Protein AF-F0GCG7-F1 (afdb_monomer)

Secondary structure (DSSP, 8-state):
---HHHHHHHHHHHHHHHHHHHHHHHHHHHHHHHTT---EEETTEEPPPSS---HHHHHHHHHHHHHHHHHHHHHHHHHHHHHHHIIIII--SHHHHHH-------

Radius of gyration: 19.46 Å; Cα contacts (8 Å, |Δi|>4): 90; chains: 1; bounding box: 45×33×47 Å

Mean predicted aligned error: 7.3 Å

Nearest PDB structures (foldseek):
  7rro-assembly1_F4  TM=3.836E-01  e=6.586E+00  Bos taurus

Solvent-accessible surface area (backbone atoms only — not comparable to full-atom values): 6012 Å² total; per-residue (Å²): 132,83,56,70,67,58,58,52,50,53,53,51,52,53,53,49,49,54,52,42,66,52,46,46,58,54,40,49,50,36,26,38,16,12,63,66,48,88,46,69,79,51,97,94,41,67,56,79,66,82,43,72,66,32,74,67,58,22,52,53,33,50,52,51,40,53,52,50,52,53,49,44,51,52,52,51,52,52,51,51,50,50,38,48,44,31,45,72,72,64,59,72,49,61,34,41,64,75,77,49,77,76,74,82,83,126

Sequence (106 aa):
SLPHWQVLAAKASHWALYALMLALPVVGWALLSAGGFPIVMFKGVNLPAIVPASPALYAWLRDAHGVLARLLFAVALAHLSAALVHAWIYRDGVFSSMVRKVRPRG

Foldseek 3Di:
DDPPVVVVLLVVLVVLLVVLVVVLVVLVLQLCLLCVHFQDPDVPDTDDHPDHHDPVSNVVSVVVNVVSVVVSVVSVVVNVVVLVCCVPPVVVCSVVVVVPDDDDDD

pLDDT: mean 87.25, std 13.31, range [52.03, 98.62]

Structure (mmCIF, N/CA/C/O backbone):
data_AF-F0GCG7-F1
#
_entry.id   AF-F0GCG7-F1
#
loop_
_atom_site.group_PDB
_atom_site.id
_atom_site.type_symbol
_atom_site.label_atom_id
_atom_site.label_alt_id
_atom_site.label_comp_id
_atom_site.label_asym_id
_atom_site.label_entity_id
_atom_site.label_seq_id
_atom_site.pdbx_PDB_ins_code
_atom_site.Cartn_x
_atom_site.Cartn_y
_atom_site.Cartn_z
_atom_site.occupancy
_atom_site.B_iso_or_equiv
_atom_site.auth_seq_id
_atom_site.auth_comp_id
_atom_site.auth_asym_id
_atom_site.auth_atom_id
_atom_site.pdbx_PDB_model_num
ATOM 1 N N . SER A 1 1 ? -25.041 3.634 21.078 1.00 57.09 1 SER A N 1
ATOM 2 C CA . SER A 1 1 ? -25.010 3.621 19.600 1.00 57.09 1 SER A CA 1
ATOM 3 C C . SER A 1 1 ? -23.740 4.322 19.150 1.00 57.09 1 SER A C 1
ATOM 5 O O . SER A 1 1 ? -23.472 5.414 19.633 1.00 57.09 1 SER A O 1
ATOM 7 N N . LEU A 1 2 ? -22.918 3.688 18.307 1.00 68.31 2 LEU A N 1
ATOM 8 C CA . LEU A 1 2 ? -21.713 4.334 17.770 1.00 68.31 2 LEU A CA 1
ATOM 9 C C . LEU A 1 2 ? -22.130 5.497 16.847 1.00 68.31 2 LEU A C 1
ATOM 11 O O . LEU A 1 2 ? -23.031 5.305 16.026 1.00 68.31 2 LEU A O 1
ATOM 15 N N . PRO A 1 3 ? -21.517 6.688 16.962 1.00 82.62 3 PRO A N 1
ATOM 16 C CA . PRO A 1 3 ? -21.726 7.787 16.029 1.00 82.62 3 PRO A CA 1
ATOM 17 C C . PRO A 1 3 ? -21.561 7.346 14.569 1.00 82.62 3 PRO A C 1
ATOM 19 O O . PRO A 1 3 ? -20.620 6.629 14.229 1.00 82.62 3 PRO A O 1
ATOM 22 N N . HIS A 1 4 ? -22.435 7.823 13.680 1.00 83.00 4 HIS A N 1
ATOM 23 C CA . HIS A 1 4 ? -22.419 7.462 12.255 1.00 83.00 4 HIS A CA 1
ATOM 24 C C . HIS A 1 4 ? -21.056 7.691 11.580 1.00 83.00 4 HIS A C 1
ATOM 26 O O . HIS A 1 4 ? -20.640 6.896 10.737 1.00 83.00 4 HIS A O 1
ATOM 32 N N . TRP A 1 5 ? -20.327 8.733 11.989 1.00 82.19 5 TRP A N 1
ATOM 33 C CA . TRP A 1 5 ? -18.994 9.028 11.466 1.00 82.19 5 TRP A CA 1
ATOM 34 C C . TRP A 1 5 ? -17.952 7.963 11.852 1.00 82.19 5 TRP A C 1
ATOM 36 O O . TRP A 1 5 ? -17.088 7.654 11.037 1.00 82.19 5 TRP A O 1
ATOM 46 N N . GLN A 1 6 ? -18.057 7.344 13.036 1.00 84.19 6 GLN A N 1
ATOM 47 C CA . GLN A 1 6 ? -17.148 6.270 13.465 1.00 84.19 6 GLN A CA 1
ATOM 48 C C . GLN A 1 6 ? -17.366 5.005 12.634 1.00 84.19 6 GLN A C 1
ATOM 50 O O . GLN A 1 6 ? -16.410 4.365 12.202 1.00 84.19 6 GLN A O 1
ATOM 55 N N . VAL A 1 7 ? -18.628 4.679 12.344 1.00 84.56 7 VAL A N 1
ATOM 56 C CA . VAL A 1 7 ? -18.981 3.539 11.485 1.00 84.56 7 VAL A CA 1
ATOM 57 C C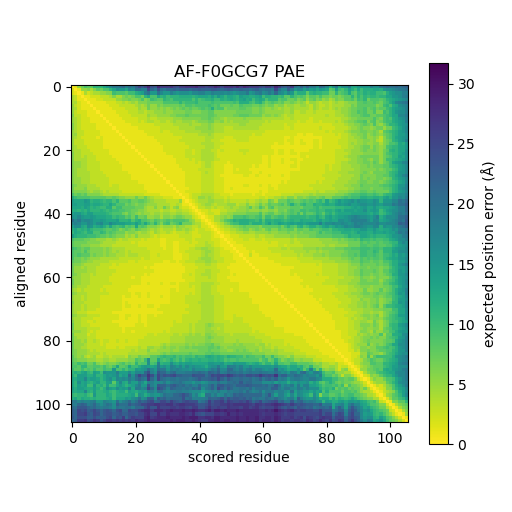 . VAL A 1 7 ? -18.478 3.757 10.056 1.00 84.56 7 VAL A C 1
ATOM 59 O O . VAL A 1 7 ? -17.952 2.828 9.437 1.00 84.56 7 VAL A O 1
ATOM 62 N N . LEU A 1 8 ? -18.615 4.977 9.528 1.00 87.81 8 LEU A N 1
ATOM 63 C CA . LEU A 1 8 ? -18.111 5.318 8.199 1.00 87.81 8 LEU A CA 1
ATOM 64 C C . LEU A 1 8 ? -16.578 5.258 8.146 1.00 87.81 8 LEU A C 1
ATOM 66 O O . LEU A 1 8 ? -16.037 4.653 7.223 1.00 87.81 8 LEU A O 1
ATOM 70 N N . ALA A 1 9 ? -15.887 5.804 9.150 1.00 86.94 9 ALA A N 1
ATOM 71 C CA . ALA A 1 9 ? -14.429 5.755 9.250 1.00 86.94 9 ALA A CA 1
ATOM 72 C C . ALA A 1 9 ? -13.904 4.311 9.343 1.00 86.94 9 ALA A C 1
ATOM 74 O O . ALA A 1 9 ? -12.952 3.952 8.646 1.00 86.94 9 ALA A O 1
ATOM 75 N N . ALA A 1 10 ? -14.568 3.455 10.127 1.00 86.44 10 ALA A N 1
ATOM 76 C CA . ALA A 1 10 ? -14.230 2.037 10.218 1.00 86.44 10 ALA A CA 1
ATOM 77 C C . ALA A 1 10 ? -14.338 1.348 8.847 1.00 86.44 10 ALA A C 1
ATOM 79 O O . ALA A 1 10 ? -13.369 0.743 8.388 1.00 86.44 10 ALA A O 1
ATOM 80 N N . LYS A 1 11 ? -15.466 1.515 8.140 1.00 88.81 11 LYS A N 1
ATOM 81 C CA . LYS A 1 11 ? -15.655 0.953 6.790 1.00 88.81 11 LYS A CA 1
ATOM 82 C C . LYS A 1 11 ? -14.641 1.498 5.784 1.00 88.81 11 LYS A C 1
ATOM 84 O O . LYS A 1 11 ? -14.085 0.723 5.012 1.00 88.81 11 LYS A O 1
ATOM 89 N N . ALA A 1 12 ? -14.391 2.806 5.800 1.00 91.94 12 ALA A N 1
ATOM 90 C CA . ALA A 1 12 ? -13.447 3.450 4.893 1.00 91.94 12 ALA A CA 1
ATOM 91 C C . ALA A 1 12 ? -12.020 2.921 5.095 1.00 91.94 12 ALA A C 1
ATOM 93 O O . ALA A 1 12 ? -11.374 2.545 4.121 1.00 91.94 12 ALA A O 1
ATOM 94 N N . SER A 1 13 ? -11.554 2.816 6.346 1.00 91.50 13 SER A N 1
ATOM 95 C CA . SER A 1 13 ? -10.227 2.259 6.645 1.00 91.50 13 SER A CA 1
ATOM 96 C C . SER A 1 13 ? -10.096 0.805 6.184 1.00 91.50 13 SER A C 1
ATOM 98 O O . SER A 1 13 ? -9.081 0.436 5.603 1.00 91.50 13 SER A O 1
ATOM 100 N N . HIS A 1 14 ? -11.146 -0.001 6.355 1.00 93.00 14 HIS A N 1
ATOM 101 C CA . HIS A 1 14 ? -11.157 -1.404 5.941 1.00 93.00 14 HIS A CA 1
ATOM 102 C C . HIS A 1 14 ? -11.059 -1.558 4.418 1.00 93.00 14 HIS A C 1
ATOM 104 O O . HIS A 1 14 ? -10.244 -2.331 3.915 1.00 93.00 14 HIS A O 1
ATOM 110 N N . TRP A 1 15 ? -11.845 -0.781 3.668 1.00 96.44 15 TRP A N 1
ATOM 111 C CA . TRP A 1 15 ? -11.765 -0.758 2.205 1.00 96.44 15 TRP A CA 1
ATOM 112 C C . TRP A 1 15 ? -10.430 -0.207 1.702 1.00 96.44 15 TRP A C 1
ATOM 114 O O . TRP A 1 15 ? -9.873 -0.752 0.749 1.00 96.44 15 TRP A O 1
ATOM 124 N N . ALA A 1 16 ? -9.888 0.823 2.358 1.00 96.50 16 ALA A N 1
ATOM 125 C CA . ALA A 1 16 ? -8.569 1.357 2.037 1.00 96.50 16 ALA A CA 1
ATOM 126 C C . ALA A 1 16 ? -7.474 0.298 2.227 1.00 96.50 16 ALA A C 1
ATOM 128 O O . ALA A 1 16 ? -6.633 0.132 1.345 1.00 96.50 16 ALA A O 1
ATOM 129 N N . LEU A 1 17 ? -7.516 -0.469 3.322 1.00 96.81 17 LEU A N 1
ATOM 130 C CA . LEU A 1 17 ? -6.595 -1.585 3.543 1.00 96.81 17 LEU A CA 1
ATOM 131 C C . LEU A 1 17 ? -6.687 -2.622 2.424 1.00 96.81 17 LEU A C 1
ATOM 133 O O . LEU A 1 17 ? -5.656 -2.988 1.872 1.00 96.81 17 LEU A O 1
ATOM 137 N N . TYR A 1 18 ? -7.889 -3.048 2.028 1.00 97.38 18 TYR A N 1
ATOM 138 C CA . TYR A 1 18 ? -8.037 -4.004 0.924 1.00 97.38 18 TYR A CA 1
ATOM 139 C C . TYR A 1 18 ? -7.519 -3.471 -0.409 1.00 97.38 18 TYR A C 1
ATOM 141 O O . TYR A 1 18 ? -6.804 -4.185 -1.114 1.00 97.38 18 TYR A O 1
ATOM 149 N N . ALA A 1 19 ? -7.824 -2.216 -0.739 1.00 97.94 19 ALA A N 1
ATOM 150 C CA . ALA A 1 19 ? -7.314 -1.592 -1.952 1.00 97.94 19 ALA A CA 1
ATOM 151 C C . ALA A 1 19 ? -5.777 -1.551 -1.952 1.00 97.94 19 ALA A C 1
ATOM 153 O O . ALA A 1 19 ? -5.149 -1.945 -2.932 1.00 97.94 19 ALA A O 1
ATOM 154 N N . LEU A 1 20 ? -5.162 -1.144 -0.838 1.00 98.12 20 LEU A N 1
ATOM 155 C CA . LEU A 1 20 ? -3.706 -1.044 -0.709 1.00 98.12 20 LEU A CA 1
ATOM 156 C C . LEU A 1 20 ? -3.018 -2.415 -0.698 1.00 98.12 20 LEU A C 1
ATOM 158 O O . LEU A 1 20 ? -1.972 -2.577 -1.328 1.00 98.12 20 LEU A O 1
ATOM 162 N N . MET A 1 21 ? -3.617 -3.408 -0.038 1.00 97.94 21 MET A N 1
ATOM 163 C CA . MET A 1 21 ? -3.121 -4.787 -0.008 1.00 97.94 21 MET A CA 1
ATOM 164 C C . MET A 1 21 ? -3.130 -5.449 -1.387 1.00 97.94 21 MET A C 1
ATOM 166 O O . MET A 1 21 ? -2.283 -6.299 -1.635 1.00 97.94 21 MET A O 1
ATOM 170 N N . LEU A 1 22 ? -4.052 -5.072 -2.278 1.00 98.12 22 LEU A N 1
ATOM 171 C CA . LEU A 1 22 ? -4.067 -5.542 -3.667 1.00 98.12 22 LEU A CA 1
ATOM 172 C C . LEU A 1 22 ? -3.174 -4.693 -4.579 1.00 98.12 22 LEU A C 1
ATOM 174 O O . LEU A 1 22 ? -2.483 -5.233 -5.441 1.00 98.12 22 LEU A O 1
ATOM 178 N N . ALA A 1 23 ? -3.146 -3.375 -4.383 1.00 98.19 23 ALA A N 1
ATOM 179 C CA . ALA A 1 23 ? -2.350 -2.475 -5.209 1.00 98.19 23 ALA A CA 1
ATOM 180 C C . ALA A 1 23 ? -0.846 -2.740 -5.067 1.00 98.19 23 ALA A C 1
ATOM 182 O O . ALA A 1 23 ? -0.141 -2.813 -6.070 1.00 98.19 23 ALA A O 1
ATOM 183 N N . LEU A 1 24 ? -0.343 -2.930 -3.843 1.00 98.25 24 LEU A N 1
ATOM 184 C CA . LEU A 1 24 ? 1.082 -3.173 -3.602 1.00 98.25 24 LEU A CA 1
ATOM 185 C C . LEU A 1 24 ? 1.666 -4.373 -4.362 1.00 98.25 24 LEU A C 1
ATOM 187 O O . LEU A 1 24 ? 2.676 -4.173 -5.039 1.00 98.25 24 LEU A O 1
ATOM 191 N N . PRO A 1 25 ? 1.092 -5.591 -4.304 1.00 96.69 25 PRO A N 1
ATOM 192 C CA . PRO A 1 25 ? 1.624 -6.729 -5.047 1.00 96.69 25 PRO A CA 1
ATOM 193 C C . PRO A 1 25 ? 1.517 -6.536 -6.562 1.00 96.69 25 PRO A C 1
ATOM 195 O O . PRO A 1 25 ? 2.454 -6.892 -7.270 1.00 96.69 25 PRO A O 1
ATOM 198 N N . VAL A 1 26 ? 0.445 -5.914 -7.069 1.00 97.44 26 VAL A N 1
ATOM 199 C CA . VAL A 1 26 ? 0.309 -5.613 -8.507 1.00 97.44 26 VAL A CA 1
ATOM 200 C C . VAL A 1 26 ? 1.388 -4.628 -8.964 1.00 97.44 26 VAL A C 1
ATOM 202 O O . VAL A 1 26 ? 2.073 -4.873 -9.957 1.00 97.44 26 VAL A O 1
ATOM 205 N N . VAL A 1 27 ? 1.605 -3.547 -8.211 1.00 98.12 27 VAL A N 1
ATOM 206 C CA . VAL A 1 27 ? 2.660 -2.564 -8.500 1.00 98.12 27 VAL A CA 1
ATOM 207 C C . VAL A 1 27 ? 4.050 -3.188 -8.343 1.00 98.12 27 VAL A C 1
ATOM 209 O O . VAL A 1 27 ? 4.933 -2.905 -9.144 1.00 98.12 27 VAL A O 1
ATOM 212 N N . GLY A 1 28 ? 4.256 -4.066 -7.358 1.00 96.81 28 GLY A N 1
ATOM 213 C CA . GLY A 1 28 ? 5.514 -4.796 -7.169 1.00 96.81 28 GLY A CA 1
ATOM 214 C C . GLY A 1 28 ? 5.824 -5.758 -8.321 1.00 96.81 28 GLY A C 1
ATOM 215 O O . GLY A 1 28 ? 6.960 -5.825 -8.788 1.00 96.81 28 GLY A O 1
ATOM 216 N N . TRP A 1 29 ? 4.813 -6.454 -8.841 1.00 96.88 29 TRP A N 1
ATOM 217 C CA . TRP A 1 29 ? 4.952 -7.303 -10.025 1.00 96.88 29 TRP A CA 1
ATOM 218 C C . TRP A 1 29 ? 5.258 -6.471 -11.278 1.00 96.88 29 TRP A C 1
ATOM 220 O O . TRP A 1 29 ? 6.164 -6.815 -12.044 1.00 96.88 29 TRP A O 1
ATOM 230 N N . ALA A 1 30 ? 4.584 -5.333 -11.456 1.00 97.31 30 ALA A N 1
ATOM 231 C CA . ALA A 1 30 ? 4.904 -4.400 -12.533 1.00 97.31 30 ALA A CA 1
ATOM 232 C C . ALA A 1 30 ? 6.338 -3.859 -12.398 1.00 97.31 30 ALA A C 1
ATOM 234 O O . ALA A 1 30 ? 7.055 -3.774 -13.391 1.00 97.31 30 ALA A O 1
ATOM 235 N N . LEU A 1 31 ? 6.784 -3.547 -11.177 1.00 97.69 31 LEU A N 1
ATOM 236 C CA . LEU A 1 31 ? 8.138 -3.069 -10.891 1.00 97.69 31 LEU A CA 1
ATOM 237 C C . LEU A 1 31 ? 9.196 -4.104 -11.299 1.00 97.69 31 LEU A C 1
ATOM 239 O O . LEU A 1 31 ? 10.139 -3.769 -12.012 1.00 97.69 31 LEU A O 1
ATOM 243 N N . LEU A 1 32 ? 9.020 -5.366 -10.895 1.00 96.50 32 LEU A N 1
ATOM 244 C CA . LEU A 1 32 ? 9.900 -6.473 -11.292 1.00 96.50 32 LEU A CA 1
ATOM 245 C C . LEU A 1 32 ? 9.917 -6.671 -12.815 1.00 96.50 32 LEU A C 1
ATOM 247 O O . LEU A 1 32 ? 10.990 -6.828 -13.398 1.00 96.50 32 LEU A O 1
ATOM 251 N N . SER A 1 33 ? 8.744 -6.586 -13.452 1.00 96.62 33 SER A N 1
ATOM 252 C CA . SER A 1 33 ? 8.593 -6.678 -14.911 1.00 96.62 33 SER A CA 1
ATOM 253 C C . SER A 1 33 ? 9.357 -5.559 -15.631 1.00 96.62 33 SER A C 1
ATOM 255 O O . SER A 1 33 ? 10.136 -5.827 -16.544 1.00 96.62 33 SER A O 1
ATOM 257 N N . ALA A 1 34 ? 9.206 -4.309 -15.178 1.00 97.12 34 ALA A N 1
ATOM 258 C CA . ALA A 1 34 ? 9.885 -3.146 -15.749 1.00 97.12 34 ALA A CA 1
ATOM 259 C C . ALA A 1 34 ? 11.411 -3.184 -15.545 1.00 97.12 34 ALA A C 1
ATOM 261 O O . ALA A 1 34 ? 12.152 -2.632 -16.358 1.00 97.12 34 ALA A O 1
ATOM 262 N N . GLY A 1 35 ? 11.877 -3.845 -14.481 1.00 94.75 35 GLY A N 1
ATOM 263 C CA . GLY A 1 35 ? 13.296 -4.086 -14.211 1.00 94.75 35 GLY A CA 1
ATOM 264 C C . GLY A 1 35 ? 13.911 -5.224 -15.033 1.00 94.75 35 GLY A C 1
ATOM 265 O O . GLY A 1 35 ? 15.120 -5.425 -14.964 1.00 94.75 35 GLY A O 1
ATOM 266 N N . GLY A 1 36 ? 13.107 -5.974 -15.799 1.00 92.06 36 GLY A N 1
ATOM 267 C CA . GLY A 1 36 ? 13.577 -7.135 -16.559 1.00 92.06 36 GLY A CA 1
ATOM 268 C C . GLY A 1 36 ? 14.029 -8.302 -15.675 1.00 92.06 36 GLY A C 1
ATOM 269 O O . GLY A 1 36 ? 14.792 -9.156 -16.125 1.00 92.06 36 GLY A O 1
ATOM 270 N N . PHE A 1 37 ? 13.592 -8.338 -14.412 1.00 85.62 37 PHE A N 1
ATOM 271 C CA . PHE A 1 37 ? 13.977 -9.388 -13.477 1.00 85.62 37 PHE A CA 1
ATOM 272 C C . PHE A 1 37 ? 13.126 -10.647 -13.682 1.00 85.62 37 PHE A C 1
ATOM 274 O O . PHE A 1 37 ? 11.920 -10.540 -13.924 1.00 85.62 37 PHE A O 1
ATOM 281 N N . PRO A 1 38 ? 13.704 -11.852 -13.531 1.00 83.06 38 PRO A N 1
ATOM 282 C CA . PRO A 1 38 ? 12.916 -13.076 -13.500 1.00 83.06 38 PRO A CA 1
ATOM 283 C C . PRO A 1 38 ? 11.976 -13.063 -12.284 1.00 83.06 38 PRO A C 1
ATOM 285 O O . PRO A 1 38 ? 12.426 -13.016 -11.138 1.00 83.06 38 PRO A O 1
ATOM 288 N N . ILE A 1 39 ? 10.661 -13.103 -12.527 1.00 87.69 39 ILE A N 1
ATOM 289 C CA . ILE A 1 39 ? 9.645 -13.101 -11.466 1.00 87.69 39 ILE A CA 1
ATOM 290 C C . ILE A 1 39 ? 9.364 -14.543 -11.039 1.00 87.69 39 ILE A C 1
ATOM 292 O O . ILE A 1 39 ? 8.485 -15.206 -11.586 1.00 87.69 39 ILE A O 1
ATOM 296 N N . VAL A 1 40 ? 10.118 -15.038 -10.062 1.00 87.38 40 VAL A N 1
ATOM 297 C CA . VAL A 1 40 ? 9.935 -16.389 -9.512 1.00 87.38 40 VAL A CA 1
ATOM 298 C C . VAL A 1 40 ? 8.871 -16.354 -8.414 1.00 87.38 40 VAL A C 1
ATOM 300 O O . VAL A 1 40 ? 9.067 -15.702 -7.391 1.00 87.38 40 VAL A O 1
ATOM 303 N N . MET A 1 41 ? 7.756 -17.064 -8.601 1.00 84.25 41 MET A N 1
ATOM 304 C CA . MET A 1 41 ? 6.698 -17.166 -7.585 1.00 84.25 41 MET A CA 1
ATOM 305 C C . MET A 1 41 ? 6.977 -18.318 -6.612 1.00 84.25 41 MET A C 1
ATOM 307 O O . MET A 1 41 ? 6.914 -18.154 -5.398 1.00 84.25 41 MET A O 1
ATOM 311 N N . PH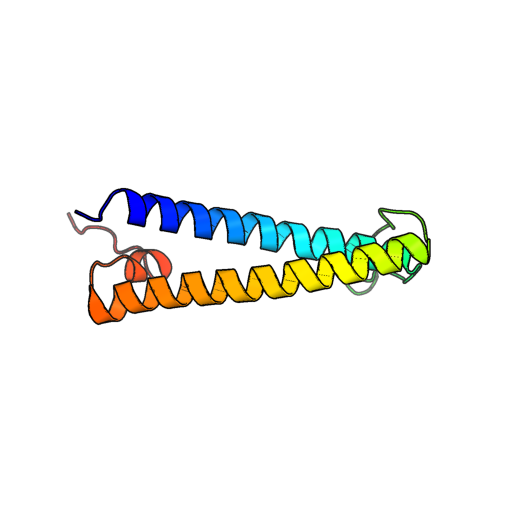E A 1 42 ? 7.322 -19.486 -7.154 1.00 86.62 42 PHE A N 1
ATOM 312 C CA . PHE A 1 42 ? 7.787 -20.666 -6.424 1.00 86.62 42 PHE A CA 1
ATOM 313 C C . PHE A 1 42 ? 8.666 -21.513 -7.349 1.00 86.62 42 PHE A C 1
ATOM 315 O O . PHE A 1 42 ? 8.777 -21.230 -8.542 1.00 86.62 42 PHE A O 1
ATOM 322 N N . LYS A 1 43 ? 9.332 -22.542 -6.810 1.00 84.31 43 LYS A N 1
ATOM 323 C CA . LYS A 1 43 ? 10.276 -23.375 -7.570 1.00 84.31 43 LYS A CA 1
ATOM 324 C C . LYS A 1 43 ? 9.626 -23.897 -8.862 1.00 84.31 43 LYS A C 1
ATOM 326 O O . LYS A 1 43 ? 8.701 -24.698 -8.805 1.00 84.31 43 LYS A O 1
ATOM 331 N N . GLY A 1 44 ? 10.134 -23.444 -10.009 1.00 82.50 44 GLY A N 1
ATOM 332 C CA . GLY A 1 44 ? 9.664 -23.851 -11.338 1.00 82.50 44 GLY A CA 1
ATOM 333 C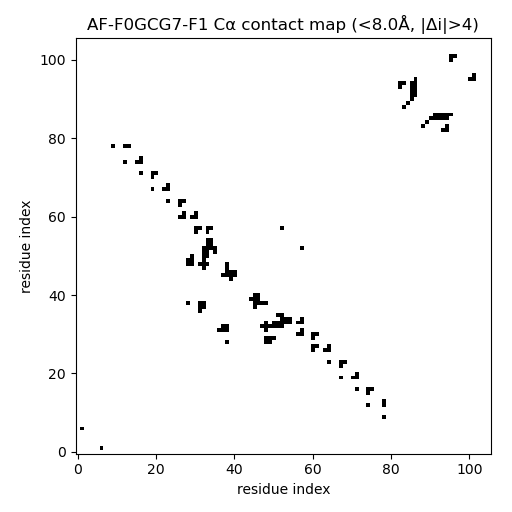 C . GLY A 1 44 ? 8.500 -23.039 -11.917 1.00 82.50 44 GLY A C 1
ATOM 334 O O . GLY A 1 44 ? 8.145 -23.277 -13.067 1.00 82.50 44 GLY A O 1
ATOM 335 N N . VAL A 1 45 ? 7.931 -22.073 -11.186 1.00 88.12 45 VAL A N 1
ATOM 336 C CA . VAL A 1 45 ? 6.867 -21.196 -11.698 1.00 88.12 45 VAL A CA 1
ATOM 337 C C . VAL A 1 45 ? 7.336 -19.752 -11.735 1.00 88.12 45 VAL A C 1
ATOM 339 O O . VAL A 1 45 ? 7.508 -19.095 -10.705 1.00 88.12 45 VAL A O 1
ATOM 342 N N . ASN A 1 46 ? 7.511 -19.278 -12.968 1.00 88.88 46 ASN A N 1
ATOM 343 C CA . ASN A 1 46 ? 7.823 -17.896 -13.282 1.00 88.88 46 ASN A CA 1
ATOM 344 C C . ASN A 1 46 ? 6.556 -17.191 -13.754 1.00 88.88 46 ASN A C 1
ATOM 346 O O . ASN A 1 46 ? 5.846 -17.693 -14.627 1.00 88.88 46 ASN A O 1
ATOM 350 N N . LEU A 1 47 ? 6.281 -16.026 -13.182 1.00 89.69 47 LEU A N 1
ATOM 351 C CA . LEU A 1 47 ? 5.195 -15.178 -13.642 1.00 89.69 47 LEU A CA 1
ATOM 352 C C . LEU A 1 47 ? 5.623 -14.431 -14.911 1.00 89.69 47 LEU A C 1
ATOM 354 O O . LEU A 1 47 ? 6.777 -14.000 -15.009 1.00 89.69 47 LEU A O 1
ATOM 358 N N . PRO A 1 48 ? 4.708 -14.249 -15.877 1.00 92.88 48 PRO A N 1
ATOM 359 C CA . PRO A 1 48 ? 4.993 -13.433 -17.044 1.00 92.88 48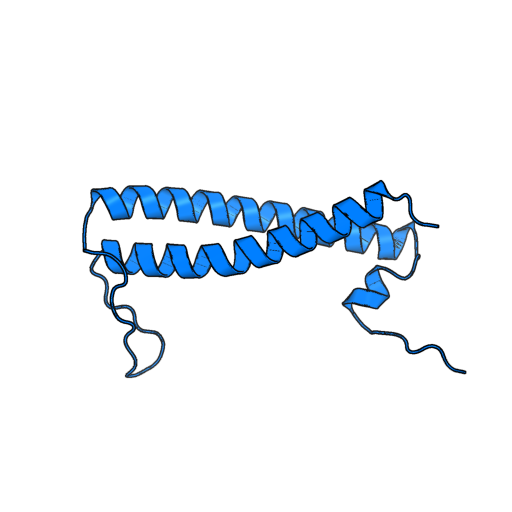 PRO A CA 1
ATOM 360 C C . PRO A 1 48 ? 5.177 -11.968 -16.638 1.00 92.88 48 PRO A C 1
ATOM 362 O O . PRO A 1 48 ? 4.606 -11.495 -15.652 1.00 92.88 48 PRO A O 1
ATOM 365 N N .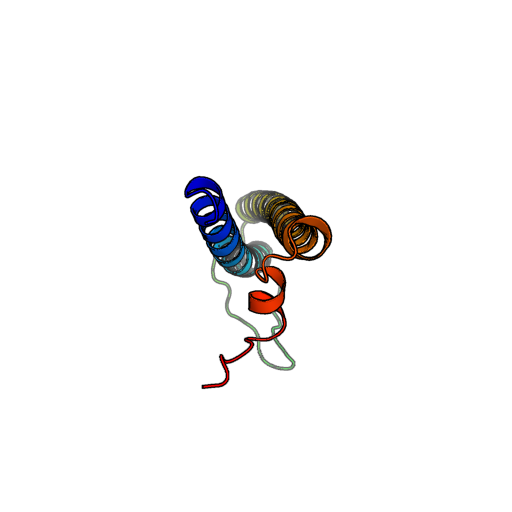 ALA A 1 49 ? 5.959 -11.236 -17.426 1.00 94.62 49 ALA A N 1
ATOM 366 C CA . ALA A 1 49 ? 6.016 -9.789 -17.308 1.00 94.62 49 ALA A CA 1
ATOM 367 C C . ALA A 1 49 ? 4.658 -9.185 -17.699 1.00 94.62 49 ALA A C 1
ATOM 369 O O . ALA A 1 49 ? 4.079 -9.566 -18.716 1.00 94.62 49 ALA A O 1
ATOM 370 N N . ILE A 1 50 ? 4.163 -8.238 -16.901 1.00 96.25 50 ILE A N 1
ATOM 371 C CA . ILE A 1 50 ? 2.881 -7.550 -17.160 1.00 96.25 50 ILE A CA 1
ATOM 372 C C . ILE A 1 50 ? 3.060 -6.161 -17.784 1.00 96.25 50 ILE A C 1
ATOM 374 O O . ILE A 1 50 ? 2.100 -5.560 -18.253 1.00 96.25 50 ILE A O 1
ATOM 378 N N . VAL A 1 51 ? 4.295 -5.657 -17.800 1.00 96.62 51 VAL A N 1
ATOM 379 C CA . VAL A 1 51 ? 4.704 -4.405 -18.446 1.00 96.62 51 VAL A CA 1
ATOM 380 C C . VAL A 1 51 ? 6.075 -4.596 -19.107 1.00 96.62 51 VAL A C 1
ATOM 382 O O . VAL A 1 51 ? 6.839 -5.457 -18.659 1.00 96.62 51 VAL A O 1
ATOM 385 N N . PRO A 1 52 ? 6.412 -3.827 -20.159 1.00 95.69 52 PRO A N 1
ATOM 386 C CA . PRO A 1 52 ? 7.715 -3.920 -20.812 1.00 95.69 52 PRO A CA 1
ATOM 387 C C . PRO A 1 52 ? 8.851 -3.416 -19.913 1.00 95.69 52 PRO A C 1
ATOM 389 O O . PRO A 1 52 ? 8.658 -2.532 -19.075 1.00 95.69 52 PRO A O 1
ATOM 392 N N . ALA A 1 53 ? 10.057 -3.943 -20.140 1.00 96.69 53 ALA A N 1
ATOM 393 C CA . ALA A 1 53 ? 11.265 -3.469 -19.476 1.00 96.69 53 ALA A CA 1
ATOM 394 C C . ALA A 1 53 ? 11.557 -2.010 -19.864 1.00 96.69 53 ALA A C 1
ATOM 396 O O . ALA A 1 53 ? 11.635 -1.671 -21.045 1.00 96.69 53 ALA A O 1
ATOM 397 N N . SER A 1 54 ? 11.698 -1.138 -18.867 1.00 97.81 54 SER A N 1
ATOM 398 C CA . SER A 1 54 ? 11.959 0.288 -19.069 1.00 97.81 54 SER A CA 1
ATOM 399 C C . SER A 1 54 ? 12.522 0.909 -17.789 1.00 97.81 54 SER A C 1
ATOM 401 O O . SER A 1 54 ? 11.828 0.918 -16.768 1.00 97.81 54 SER A O 1
ATOM 403 N N . PRO A 1 55 ? 13.740 1.487 -17.819 1.00 96.94 55 PRO A N 1
ATOM 404 C CA . PRO A 1 55 ? 14.329 2.147 -16.653 1.00 96.94 55 PRO A CA 1
ATOM 405 C C . PRO A 1 55 ? 13.472 3.296 -16.110 1.00 96.94 55 PRO A C 1
ATOM 407 O O . PRO A 1 55 ? 13.356 3.467 -14.898 1.00 96.94 55 PRO A O 1
ATOM 410 N N . ALA A 1 56 ? 12.828 4.056 -17.002 1.00 98.00 56 ALA A N 1
ATOM 411 C CA . ALA A 1 56 ? 11.940 5.146 -16.615 1.00 98.00 56 ALA A CA 1
ATOM 412 C C . ALA A 1 56 ? 10.694 4.615 -15.893 1.00 98.00 56 ALA A C 1
ATOM 414 O O . ALA A 1 56 ? 10.343 5.105 -14.821 1.00 98.00 56 ALA A O 1
ATOM 415 N N . LEU A 1 57 ? 10.052 3.577 -16.442 1.00 97.88 57 LEU A N 1
ATOM 416 C CA . LEU A 1 57 ? 8.882 2.961 -15.814 1.00 97.88 57 LEU A CA 1
ATOM 417 C C . LEU A 1 57 ? 9.245 2.309 -14.474 1.00 97.88 57 LEU A C 1
ATOM 419 O O . LEU A 1 57 ? 8.497 2.437 -13.509 1.00 97.88 57 LEU A O 1
ATOM 423 N N . TYR A 1 58 ? 10.408 1.660 -14.395 1.00 98.06 58 TYR A N 1
ATOM 424 C CA . TYR A 1 58 ? 10.931 1.086 -13.159 1.00 98.06 58 TYR A CA 1
ATOM 425 C C . TYR A 1 58 ? 11.097 2.148 -12.063 1.00 98.06 58 TYR A C 1
ATOM 427 O O . TYR A 1 58 ? 10.658 1.925 -10.936 1.00 98.06 58 TYR A O 1
ATOM 435 N N . ALA A 1 59 ? 11.679 3.310 -12.384 1.00 98.12 59 ALA A N 1
ATOM 436 C CA . ALA A 1 59 ? 11.839 4.405 -11.425 1.00 98.12 59 ALA A CA 1
ATOM 437 C C . ALA A 1 59 ? 10.482 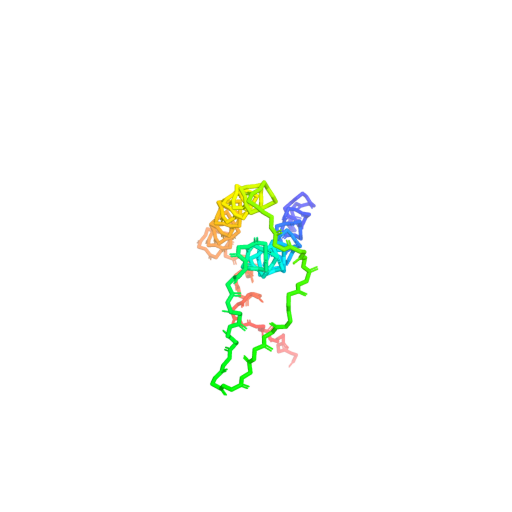4.887 -10.882 1.00 98.12 59 ALA A C 1
ATOM 439 O O . ALA A 1 59 ? 10.280 4.916 -9.667 1.00 98.12 59 ALA A O 1
ATOM 440 N N . TRP A 1 60 ? 9.517 5.146 -11.771 1.00 98.44 60 TRP A N 1
ATOM 441 C CA . TRP A 1 60 ? 8.160 5.547 -11.383 1.00 98.44 60 TRP A CA 1
ATOM 442 C C . TRP A 1 60 ? 7.452 4.500 -10.521 1.00 98.44 60 TRP A C 1
ATOM 444 O O . TRP A 1 60 ? 6.857 4.833 -9.495 1.00 98.44 60 TRP A O 1
ATOM 454 N N . LEU A 1 61 ? 7.524 3.224 -10.909 1.00 98.38 61 LEU A N 1
ATOM 455 C CA . LEU A 1 61 ? 6.910 2.132 -10.155 1.00 98.38 61 LEU A CA 1
ATOM 456 C C . LEU A 1 61 ? 7.575 1.936 -8.793 1.00 98.38 61 LEU A C 1
ATOM 458 O O . LEU A 1 61 ? 6.886 1.597 -7.832 1.00 98.38 61 LEU A O 1
ATOM 462 N N . ARG A 1 62 ? 8.887 2.170 -8.679 1.00 98.19 62 ARG A N 1
ATOM 463 C CA . ARG A 1 62 ? 9.616 2.066 -7.410 1.00 98.19 62 ARG A CA 1
ATOM 464 C C . ARG A 1 62 ? 9.158 3.140 -6.432 1.00 98.19 62 ARG A C 1
ATOM 466 O O . ARG A 1 62 ? 8.881 2.821 -5.273 1.00 98.19 62 ARG A O 1
ATOM 473 N N . ASP A 1 63 ? 9.022 4.374 -6.905 1.00 98.44 63 ASP A N 1
ATOM 474 C CA . ASP A 1 63 ? 8.516 5.480 -6.095 1.00 98.44 63 ASP A CA 1
ATOM 475 C C . ASP A 1 63 ? 7.057 5.253 -5.695 1.00 98.44 63 ASP A C 1
ATOM 477 O O . ASP A 1 63 ? 6.720 5.353 -4.509 1.00 98.44 63 ASP A O 1
ATOM 481 N N . ALA A 1 64 ? 6.208 4.851 -6.647 1.00 98.44 64 ALA A N 1
ATOM 482 C CA . ALA A 1 64 ? 4.810 4.518 -6.389 1.00 98.44 64 ALA A CA 1
ATOM 483 C C . ALA A 1 64 ? 4.677 3.393 -5.351 1.00 98.44 64 ALA A C 1
ATOM 485 O O . ALA A 1 64 ? 3.932 3.534 -4.380 1.00 98.44 64 ALA A O 1
ATOM 486 N N . HIS A 1 65 ? 5.441 2.307 -5.497 1.00 98.50 65 HIS A N 1
ATOM 487 C CA . HIS A 1 65 ? 5.454 1.203 -4.537 1.00 98.50 65 HIS A CA 1
ATOM 488 C C . HIS A 1 65 ? 5.887 1.678 -3.145 1.00 98.50 65 HIS A C 1
ATOM 490 O O . HIS A 1 65 ? 5.251 1.338 -2.148 1.00 98.50 65 HIS A O 1
ATOM 496 N N . GLY A 1 66 ? 6.924 2.519 -3.065 1.00 98.44 66 GLY A N 1
ATOM 497 C CA . GLY A 1 66 ? 7.388 3.097 -1.805 1.00 98.44 66 GLY A CA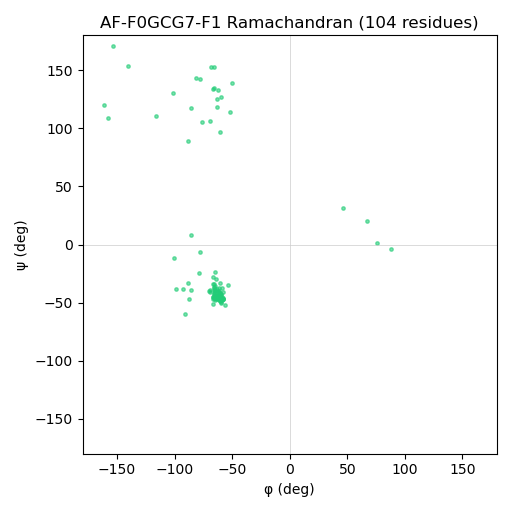 1
ATOM 498 C C . GLY A 1 66 ? 6.332 3.969 -1.118 1.00 98.44 66 GLY A C 1
ATOM 499 O O . GLY A 1 66 ? 6.145 3.867 0.097 1.00 98.44 66 GLY A O 1
ATOM 500 N N . VAL A 1 67 ? 5.621 4.812 -1.874 1.00 98.62 67 VAL A N 1
ATOM 501 C CA . VAL A 1 67 ? 4.524 5.644 -1.347 1.00 98.62 67 VAL A CA 1
ATOM 502 C C . VAL A 1 67 ? 3.369 4.771 -0.860 1.00 98.62 67 VAL A C 1
ATOM 504 O O . VAL A 1 67 ? 2.916 4.951 0.271 1.00 98.62 67 VAL A O 1
ATOM 507 N N . LEU A 1 68 ? 2.937 3.794 -1.661 1.00 98.44 68 LEU A N 1
ATOM 508 C CA . LEU A 1 68 ? 1.861 2.872 -1.290 1.00 98.44 68 LEU A CA 1
ATOM 509 C C . LEU A 1 68 ? 2.213 2.045 -0.047 1.00 98.44 68 LEU A C 1
ATOM 511 O O . LEU A 1 68 ? 1.346 1.831 0.796 1.00 98.44 68 LEU A O 1
ATOM 515 N N . ALA A 1 69 ? 3.472 1.626 0.110 1.00 98.31 69 ALA A N 1
ATOM 516 C CA . ALA A 1 69 ? 3.922 0.855 1.268 1.00 98.31 69 ALA A CA 1
ATOM 517 C C . ALA A 1 69 ? 3.856 1.687 2.554 1.00 98.31 69 ALA A C 1
ATOM 519 O O . ALA A 1 69 ? 3.328 1.224 3.567 1.00 98.31 69 ALA A O 1
ATOM 520 N N . ARG A 1 70 ? 4.322 2.943 2.503 1.00 98.50 70 ARG A N 1
ATOM 521 C CA . ARG A 1 70 ? 4.200 3.885 3.628 1.00 98.50 70 ARG A CA 1
ATOM 522 C C . ARG A 1 70 ? 2.738 4.186 3.954 1.00 98.50 70 ARG A C 1
ATOM 524 O O . ARG A 1 70 ? 2.379 4.233 5.129 1.00 98.50 70 ARG A O 1
ATOM 531 N N . LEU A 1 71 ? 1.896 4.347 2.933 1.00 98.12 71 LEU A N 1
ATOM 532 C CA . LEU A 1 71 ? 0.468 4.592 3.110 1.00 98.12 71 LEU A CA 1
ATOM 533 C C . LEU A 1 71 ? -0.238 3.387 3.747 1.00 98.12 71 LEU A C 1
ATOM 535 O O . LEU A 1 71 ? -0.969 3.567 4.717 1.00 98.12 71 LEU A O 1
ATOM 539 N N . LEU A 1 72 ? 0.022 2.165 3.267 1.00 98.06 72 LEU A N 1
ATOM 540 C CA . LEU A 1 72 ? -0.504 0.942 3.879 1.00 98.06 72 LEU A CA 1
ATOM 541 C C . LEU A 1 72 ? -0.076 0.840 5.342 1.00 98.06 72 LEU A C 1
ATOM 543 O O . LEU A 1 72 ? -0.922 0.587 6.196 1.00 98.06 72 LEU A O 1
ATOM 547 N N . PHE A 1 73 ? 1.206 1.068 5.637 1.00 98.00 73 PHE A N 1
ATOM 548 C CA . PHE A 1 73 ? 1.714 1.029 7.006 1.00 98.00 73 PHE A CA 1
ATOM 549 C C . PHE A 1 73 ? 0.984 2.027 7.917 1.00 98.00 73 PHE A C 1
ATOM 551 O O . PHE A 1 73 ? 0.517 1.650 8.991 1.00 98.00 73 PHE A O 1
ATOM 558 N N . ALA A 1 74 ? 0.816 3.275 7.470 1.00 97.69 74 ALA A N 1
ATOM 559 C CA . ALA A 1 74 ? 0.109 4.303 8.229 1.00 97.69 74 ALA A CA 1
ATOM 560 C C . ALA A 1 74 ? -1.370 3.947 8.466 1.00 97.69 74 ALA A C 1
ATOM 562 O O . ALA A 1 74 ? -1.857 4.051 9.593 1.00 97.69 74 ALA A O 1
ATOM 563 N N . VAL A 1 75 ? -2.080 3.484 7.430 1.00 96.25 75 VAL A N 1
ATOM 564 C CA . VAL A 1 75 ? -3.496 3.089 7.536 1.00 96.25 75 VAL A CA 1
ATOM 565 C C . VAL A 1 75 ? -3.656 1.861 8.432 1.00 96.25 75 VAL A C 1
ATOM 567 O O . VAL A 1 75 ? -4.562 1.834 9.262 1.00 96.25 75 VAL A O 1
ATOM 570 N N . ALA A 1 76 ? -2.774 0.866 8.317 1.00 96.12 76 ALA A N 1
ATOM 571 C CA . ALA A 1 76 ? -2.794 -0.324 9.164 1.00 96.12 76 ALA A CA 1
ATOM 572 C C . ALA A 1 76 ? -2.565 0.033 10.636 1.00 96.12 76 ALA A C 1
ATOM 574 O O . ALA A 1 76 ? -3.307 -0.436 11.500 1.00 96.12 76 ALA A O 1
ATO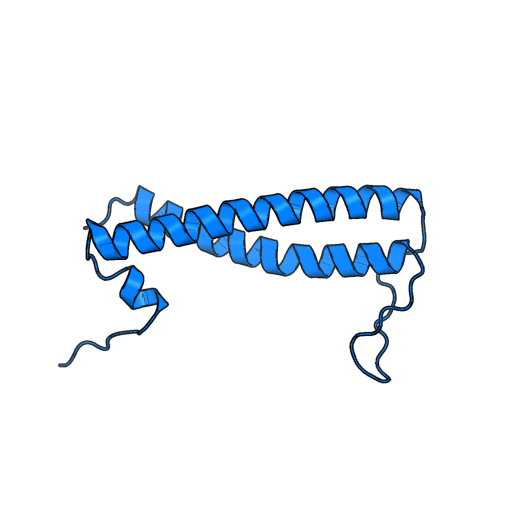M 575 N N . LEU A 1 77 ? -1.598 0.911 10.921 1.00 95.94 77 LEU A N 1
ATOM 576 C CA . LEU A 1 77 ? -1.332 1.384 12.277 1.00 95.94 77 LEU A CA 1
ATOM 577 C C . LEU A 1 77 ? -2.523 2.163 12.850 1.00 95.94 77 LEU A C 1
ATOM 579 O O . LEU A 1 77 ? -2.921 1.920 13.990 1.00 95.94 77 LEU A O 1
ATOM 583 N N . ALA A 1 78 ? -3.123 3.059 12.064 1.00 92.69 78 ALA A N 1
ATOM 584 C CA . ALA A 1 78 ? -4.313 3.802 12.470 1.00 92.69 78 ALA A CA 1
ATOM 585 C C . ALA A 1 78 ? -5.508 2.870 12.737 1.00 92.69 78 ALA A C 1
ATOM 587 O O . ALA A 1 78 ? -6.170 2.992 13.768 1.00 92.69 78 ALA A O 1
ATOM 588 N N . HIS A 1 79 ? -5.751 1.904 11.848 1.00 90.75 79 HIS A N 1
ATOM 589 C CA . HIS A 1 79 ? -6.832 0.927 11.978 1.00 90.75 79 HIS A CA 1
ATOM 590 C C . HIS A 1 79 ? -6.658 0.047 13.223 1.00 90.75 79 HIS A C 1
ATOM 592 O O . HIS A 1 79 ? -7.596 -0.108 14.008 1.00 90.75 79 HIS A O 1
ATOM 598 N N . LEU A 1 80 ? -5.447 -0.472 13.451 1.00 90.75 80 LEU A N 1
ATOM 599 C CA . LEU A 1 80 ? -5.119 -1.250 14.645 1.00 90.75 80 LEU A CA 1
ATOM 600 C C . LEU A 1 80 ? -5.278 -0.413 15.920 1.00 90.75 80 LEU A C 1
ATOM 602 O O . LEU A 1 80 ? -5.871 -0.880 16.889 1.00 90.75 80 LEU A O 1
ATOM 606 N N . SER A 1 81 ? -4.796 0.832 15.915 1.00 90.38 81 SER A N 1
ATOM 607 C CA . SER A 1 81 ? -4.910 1.733 17.068 1.00 90.38 81 SER A CA 1
ATOM 608 C C . SER A 1 81 ? -6.372 2.009 17.417 1.00 90.38 81 SER A C 1
ATOM 610 O O . SER A 1 81 ? -6.747 1.929 18.585 1.00 90.38 81 SER A O 1
ATOM 612 N N . ALA A 1 82 ? -7.219 2.256 16.413 1.00 86.81 82 ALA A N 1
ATOM 613 C CA . ALA A 1 82 ? -8.657 2.405 16.613 1.00 86.81 82 ALA A CA 1
ATOM 614 C C . ALA A 1 82 ? -9.271 1.128 17.210 1.00 86.81 82 ALA A C 1
ATOM 616 O O . ALA A 1 82 ? -9.984 1.200 18.211 1.00 86.81 82 ALA A O 1
ATOM 617 N N . ALA A 1 83 ? -8.947 -0.046 16.661 1.00 85.06 83 ALA A N 1
ATOM 618 C CA . ALA A 1 83 ? -9.435 -1.322 17.182 1.00 85.06 83 ALA A CA 1
ATOM 619 C C . ALA A 1 83 ? -9.047 -1.539 18.658 1.00 85.06 83 ALA A C 1
ATOM 621 O O . ALA A 1 83 ? -9.880 -1.984 19.447 1.00 85.06 83 ALA A O 1
ATOM 622 N N . LEU A 1 84 ? -7.819 -1.180 19.047 1.00 85.88 84 LEU A N 1
ATOM 623 C CA . LEU A 1 84 ? -7.331 -1.278 20.427 1.00 85.88 84 LEU A CA 1
ATOM 624 C C . LEU A 1 84 ? -7.995 -0.266 21.368 1.00 85.88 84 LEU A C 1
ATOM 626 O O . LEU A 1 84 ? -8.351 -0.622 22.490 1.00 85.88 84 LEU A O 1
ATOM 630 N N . VAL A 1 85 ? -8.218 0.971 20.916 1.00 85.25 85 VAL A N 1
ATOM 631 C CA . VAL A 1 85 ? -8.980 1.980 21.672 1.00 85.25 85 VAL A CA 1
ATOM 632 C C . VAL A 1 85 ? -10.396 1.475 21.951 1.00 85.25 85 VAL A C 1
ATOM 634 O O . VAL A 1 85 ? -10.864 1.524 23.090 1.00 85.25 85 VAL A O 1
ATOM 637 N N . HIS A 1 86 ? -11.056 0.910 20.942 1.00 80.19 86 HIS A N 1
ATOM 638 C CA . HIS A 1 86 ? -12.365 0.291 21.114 1.00 80.19 86 HIS A CA 1
ATOM 639 C C . HIS A 1 86 ? -12.322 -0.941 22.037 1.00 80.19 86 HIS A C 1
ATOM 641 O O . HIS A 1 86 ? -13.225 -1.131 22.852 1.00 80.19 86 HIS A O 1
ATOM 647 N N . ALA A 1 87 ? -11.246 -1.734 21.996 1.00 78.69 87 ALA A N 1
ATOM 648 C CA . ALA A 1 87 ? -11.056 -2.891 22.874 1.00 78.69 87 ALA A CA 1
ATOM 649 C C . ALA A 1 87 ? -10.885 -2.512 24.354 1.00 78.69 87 ALA A C 1
ATOM 651 O O . ALA A 1 87 ? -11.552 -3.079 25.220 1.00 78.69 87 ALA A O 1
ATOM 652 N N . TRP A 1 88 ? -9.968 -1.587 24.649 1.00 78.56 88 TRP A N 1
ATOM 653 C CA . TRP A 1 88 ? -9.519 -1.306 26.015 1.00 78.56 88 TRP A CA 1
ATOM 654 C C . TRP A 1 88 ? -10.293 -0.184 26.695 1.00 78.56 88 TRP A C 1
ATOM 656 O O . TRP A 1 88 ? -10.575 -0.302 27.890 1.00 78.56 88 TRP A O 1
ATOM 666 N N . ILE A 1 89 ? -10.640 0.871 25.953 1.00 78.50 89 ILE A N 1
ATOM 667 C CA . ILE A 1 89 ? -11.313 2.053 26.503 1.00 78.50 89 ILE A CA 1
ATOM 668 C C . ILE A 1 89 ? -12.822 1.874 26.403 1.00 78.50 89 ILE A C 1
ATOM 670 O O . ILE A 1 89 ? -13.509 1.856 27.422 1.00 78.50 89 ILE A O 1
ATOM 674 N N . TYR A 1 90 ? -13.342 1.708 25.185 1.00 73.69 90 TYR A N 1
ATOM 675 C CA . TYR A 1 90 ? -14.791 1.669 24.982 1.00 73.69 90 TYR A CA 1
ATOM 676 C C . TYR A 1 90 ? -15.415 0.318 25.340 1.00 73.69 90 TYR A C 1
ATOM 678 O O . TYR A 1 90 ? -16.597 0.278 25.677 1.00 73.69 90 TYR A O 1
ATOM 686 N N . ARG A 1 91 ? -14.634 -0.776 25.302 1.00 72.06 91 ARG A N 1
ATOM 687 C CA . ARG A 1 91 ? -15.080 -2.159 25.574 1.00 72.06 91 ARG A CA 1
ATOM 688 C C . ARG A 1 91 ? -16.383 -2.514 24.850 1.00 72.06 91 ARG A C 1
ATOM 690 O O . ARG A 1 91 ? -17.183 -3.316 25.324 1.00 72.06 91 ARG A O 1
ATOM 697 N N . ASP A 1 92 ? -16.589 -1.926 23.681 1.00 65.06 92 ASP A N 1
ATOM 698 C CA . ASP A 1 92 ? -17.850 -1.942 22.935 1.00 65.06 92 ASP A CA 1
ATOM 699 C C . ASP A 1 92 ? -18.000 -3.179 22.033 1.00 65.06 92 ASP A C 1
ATOM 701 O O . ASP A 1 92 ? -18.932 -3.283 21.237 1.00 65.06 92 ASP A O 1
ATOM 705 N N . GLY A 1 93 ? -17.085 -4.144 22.162 1.00 62.62 93 GLY A N 1
ATOM 706 C CA . GLY A 1 93 ? -17.108 -5.399 21.418 1.00 62.62 93 GLY A CA 1
ATOM 707 C C . GLY A 1 93 ? -16.671 -5.279 19.955 1.00 62.62 93 GLY A C 1
ATOM 708 O O . GLY A 1 93 ? -16.625 -6.306 19.272 1.00 62.62 93 GLY A O 1
ATOM 709 N N . VAL A 1 94 ? -16.282 -4.092 19.468 1.00 65.94 94 VAL A N 1
ATOM 710 C CA . VAL A 1 94 ? -15.760 -3.920 18.097 1.00 65.94 94 VAL A CA 1
ATOM 711 C C . VAL A 1 94 ? -14.514 -4.779 17.886 1.00 65.94 94 VAL A C 1
ATOM 713 O O . VAL A 1 94 ? -14.418 -5.492 16.890 1.00 65.94 94 VAL A O 1
ATOM 716 N N . PHE A 1 95 ? -13.610 -4.822 18.865 1.00 63.12 95 PHE A N 1
ATOM 717 C CA . PHE A 1 95 ? -12.442 -5.705 18.823 1.00 63.12 95 PHE A CA 1
ATOM 718 C C . PHE A 1 95 ? -12.818 -7.195 18.804 1.00 63.12 95 PHE A C 1
ATOM 720 O O . PHE A 1 95 ? -12.236 -7.984 18.059 1.00 63.12 95 PHE A O 1
ATOM 727 N N . SER A 1 96 ? -13.855 -7.588 19.552 1.00 64.50 96 SER A N 1
ATOM 728 C CA . SER A 1 96 ? -14.377 -8.959 19.521 1.00 64.50 96 SER A CA 1
ATOM 729 C C . SER A 1 96 ? -14.879 -9.337 18.127 1.00 64.50 96 SER A C 1
ATOM 731 O O . SER A 1 96 ? -14.700 -10.478 17.716 1.00 64.50 96 SER A O 1
ATOM 733 N N . SER A 1 97 ? -15.423 -8.394 17.350 1.00 65.81 97 SER A N 1
ATOM 734 C CA . SER A 1 97 ? -15.829 -8.662 15.962 1.00 65.81 97 SER A CA 1
ATOM 735 C C . SER A 1 97 ? -14.658 -8.996 15.020 1.00 65.81 97 SER A C 1
ATOM 737 O O . SER A 1 97 ? -14.876 -9.696 14.033 1.00 65.81 97 SER A O 1
ATOM 739 N N . MET A 1 98 ? -13.429 -8.572 15.349 1.00 69.06 98 MET A N 1
ATOM 740 C CA . MET A 1 98 ? -12.211 -8.878 14.582 1.00 69.06 98 MET A CA 1
ATOM 741 C C . MET A 1 98 ? -11.546 -10.192 15.017 1.00 69.06 98 MET A C 1
ATOM 743 O O . MET A 1 98 ? -10.980 -10.893 14.185 1.00 69.06 98 MET A O 1
ATOM 747 N N . VAL A 1 99 ? -11.621 -10.542 16.308 1.00 66.81 99 VAL A N 1
ATOM 748 C CA . VAL A 1 99 ? -10.896 -11.697 16.879 1.00 66.81 99 VAL A CA 1
ATOM 749 C C . VAL A 1 99 ? -11.769 -12.947 17.019 1.00 66.81 99 VAL A C 1
ATOM 751 O O . VAL A 1 99 ? -11.301 -14.063 16.799 1.00 66.81 99 VAL A O 1
ATOM 754 N N . ARG A 1 100 ? -13.043 -12.803 17.399 1.00 54.66 100 ARG A N 1
ATOM 755 C CA . ARG A 1 100 ? -13.960 -13.934 17.592 1.00 54.66 100 ARG A CA 1
ATOM 756 C C . ARG A 1 100 ? -15.402 -13.466 17.488 1.00 54.66 100 ARG A C 1
ATOM 758 O O . ARG A 1 100 ? -15.923 -12.854 18.417 1.00 54.66 100 ARG A O 1
ATOM 765 N N . LYS A 1 101 ? -16.095 -13.840 16.411 1.00 54.78 101 LYS A N 1
ATOM 766 C CA . LYS A 1 101 ? -17.541 -13.613 16.282 1.00 54.78 101 LYS A CA 1
ATOM 767 C C . LYS A 1 101 ? -18.273 -14.349 17.411 1.00 54.78 101 LYS A C 1
ATOM 769 O O . LYS A 1 101 ? -18.516 -15.550 17.325 1.00 54.78 101 LYS A O 1
ATOM 774 N N . VAL A 1 102 ? -18.595 -13.647 18.497 1.00 56.91 102 VAL A N 1
ATOM 775 C CA . VAL A 1 102 ? -19.428 -14.186 19.574 1.00 56.91 102 VAL A CA 1
ATOM 776 C C . VAL A 1 102 ? -20.834 -14.328 18.996 1.00 56.91 102 VAL A C 1
ATOM 778 O O . VAL A 1 102 ? -21.506 -13.333 18.735 1.00 56.91 102 VAL A O 1
ATOM 781 N N . ARG A 1 103 ? -21.259 -15.565 18.715 1.00 56.28 103 ARG A N 1
ATOM 782 C CA . ARG A 1 103 ? -22.662 -15.848 18.387 1.00 56.28 103 ARG A CA 1
ATOM 783 C C . ARG A 1 103 ? -23.515 -15.476 19.608 1.00 56.28 103 ARG A C 1
ATOM 785 O O . ARG A 1 103 ? -23.150 -15.895 20.710 1.00 56.28 103 ARG A O 1
ATOM 792 N N . PRO A 1 104 ? -24.632 -14.745 19.443 1.00 54.06 104 PRO A N 1
ATOM 793 C CA . PRO A 1 104 ? -25.599 -14.602 20.521 1.00 54.06 104 PRO A CA 1
ATOM 794 C C . PRO A 1 104 ? -26.102 -16.003 20.883 1.00 54.06 104 PRO A C 1
ATOM 796 O O . PRO A 1 104 ? -26.504 -16.758 19.995 1.00 54.06 104 PRO A O 1
ATOM 799 N N . ARG A 1 105 ? -26.023 -16.372 22.164 1.00 54.94 105 ARG A N 1
ATOM 800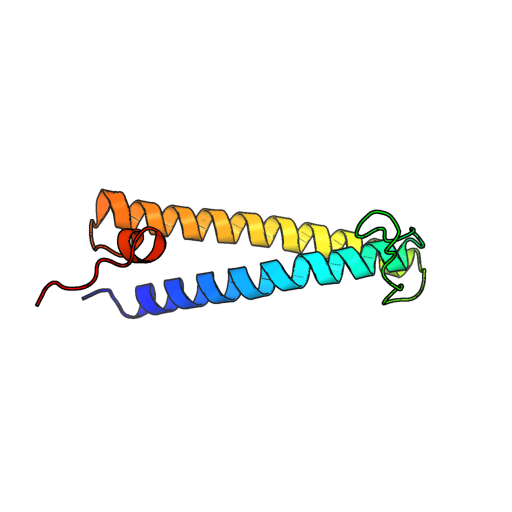 C CA . ARG A 1 105 ? -26.749 -17.531 22.688 1.00 54.94 105 ARG A CA 1
ATOM 801 C C . ARG A 1 105 ? -28.205 -17.095 22.837 1.00 54.94 105 ARG A C 1
ATOM 803 O O . ARG A 1 105 ? -28.490 -16.271 23.701 1.00 54.94 105 ARG A O 1
ATOM 810 N N . GLY A 1 106 ? -29.051 -17.562 21.922 1.00 52.03 106 GLY A N 1
ATOM 811 C CA . GLY A 1 106 ? -30.473 -17.745 22.206 1.00 52.03 106 GLY A CA 1
ATOM 812 C C . GLY A 1 106 ? -30.659 -18.971 23.083 1.00 52.03 106 GLY A C 1
ATOM 813 O O . GLY A 1 106 ? -29.793 -19.875 22.988 1.00 52.03 106 GLY A O 1
#